Protein AF-A0AAD5CTZ0-F1 (afdb_monomer)

Sequence (70 aa):
MASKRILKELKDLQKDPPTSCSAGPVAEDMFHWQATIMGPPDSPYSGGVFLVTIHFPPDYPFKPPKVTIN

Secondary structure (DSSP, 8-state):
-HHHHHHHHHHHHHHS--SSEEEEEETTEEEEEEEEEEPPTTSTTTT-EEEEEEE--TTTTTSPPEEEE-

Organism: Ambrosia artemisiifolia (NCBI:txid4212)

Nearest PDB structures (foldseek):
  8gbq-assembly1_A  TM=1.000E+00  e=1.497E-09  Homo sapiens
  5tut-assembly1_A  TM=9.921E-01  e=9.152E-10  Homo sapiens
  5fer-assembly1_E  TM=9.803E-01  e=1.171E-09  Homo sapiens
  6sqr-assembly1_E  TM=9.964E-01  e=1.245E-09  Homo sapiens
  2yb6-assembly1_A  TM=9.583E-01  e=8.487E-07  Homo sapiens

InterPro domains:
  IPR000608 Ubiquitin-conjugating (UBC), catalytic core domain [PF00179] (5-69)
  IPR000608 Ubiquitin-conjugating (UBC), catalytic core domain [PS50127] (1-70)
  IPR016135 Ubiquitin-conjugating enzyme/RWD-like [G3DSA:3.10.110.10] (1-70)
  IPR016135 Ubiquitin-conjugating enzyme/RWD-like [SSF54495] (2-68)
  IPR050113 Ubiquitin-conjugating enzyme E2-like [PTHR2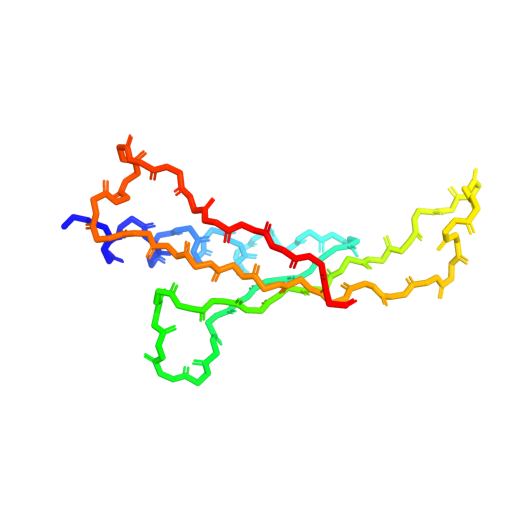4067] (2-68)

Structure (mmCIF, N/CA/C/O backbone):
data_AF-A0AAD5CTZ0-F1
#
_entry.id   AF-A0AAD5CTZ0-F1
#
loop_
_atom_site.group_PDB
_atom_site.id
_atom_site.type_symbol
_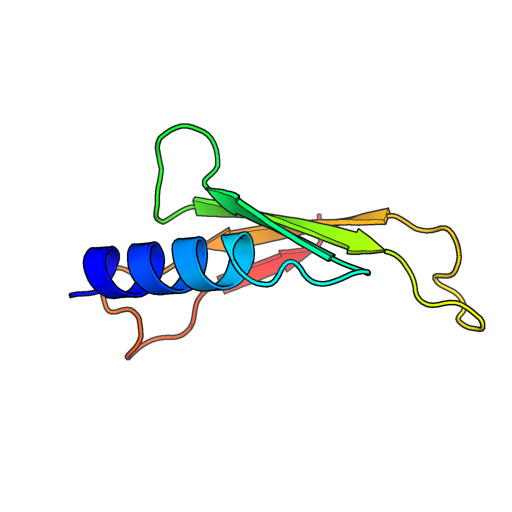atom_site.label_atom_id
_atom_site.label_alt_id
_atom_site.label_comp_id
_atom_site.label_asym_id
_atom_site.label_entity_id
_atom_site.label_seq_id
_atom_site.pdbx_PDB_ins_code
_atom_site.Cartn_x
_atom_site.Cartn_y
_atom_site.Cartn_z
_atom_site.occupancy
_atom_site.B_iso_or_equiv
_atom_site.auth_seq_id
_atom_site.auth_comp_id
_atom_site.auth_asym_id
_atom_site.auth_atom_id
_atom_site.pdbx_PDB_model_num
ATOM 1 N N . MET A 1 1 ? -6.707 3.625 19.533 1.00 82.44 1 MET A N 1
ATOM 2 C CA . MET A 1 1 ? -5.386 4.239 19.251 1.00 82.44 1 MET A CA 1
ATOM 3 C C . MET A 1 1 ? -4.996 4.047 17.790 1.00 82.44 1 MET A C 1
ATOM 5 O O . MET A 1 1 ? -4.643 5.041 17.168 1.00 82.44 1 MET A O 1
ATOM 9 N N . ALA A 1 2 ? -5.175 2.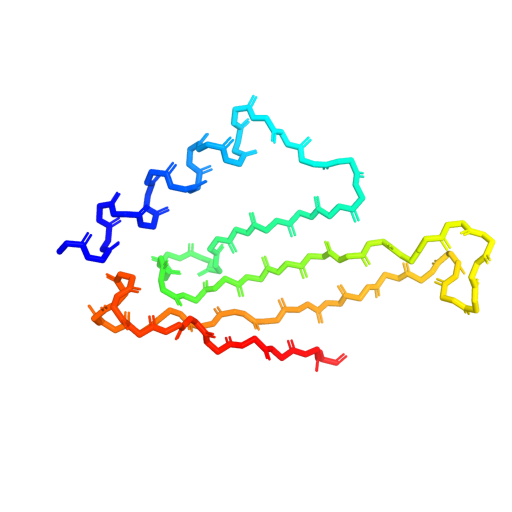840 17.233 1.00 93.19 2 ALA A N 1
ATOM 10 C CA . ALA A 1 2 ? -4.963 2.535 15.814 1.00 93.19 2 ALA A CA 1
ATOM 11 C C . ALA A 1 2 ? -5.603 3.549 14.854 1.00 93.19 2 ALA A C 1
ATOM 13 O O . ALA A 1 2 ? -4.885 4.184 14.095 1.00 93.19 2 ALA A O 1
ATOM 14 N N . SER A 1 3 ? -6.907 3.828 14.962 1.00 95.75 3 SER A N 1
ATOM 15 C CA . SER A 1 3 ? -7.582 4.773 14.052 1.00 95.75 3 SER A CA 1
ATOM 16 C C . SER A 1 3 ? -6.979 6.183 14.083 1.00 95.75 3 SER A C 1
ATOM 18 O O . SER A 1 3 ? -6.790 6.794 13.039 1.00 95.75 3 SER A O 1
ATOM 20 N N . LYS A 1 4 ? -6.615 6.697 15.271 1.00 96.75 4 LYS A N 1
ATOM 21 C CA . LYS A 1 4 ? -5.944 8.007 15.396 1.00 96.75 4 LYS A CA 1
ATOM 22 C C . LYS A 1 4 ? -4.566 7.994 14.730 1.00 96.75 4 LYS A C 1
ATOM 24 O O . LYS A 1 4 ? -4.186 8.986 14.117 1.00 96.75 4 LYS A O 1
ATOM 29 N N . ARG A 1 5 ? -3.830 6.886 14.859 1.00 97.94 5 ARG A N 1
ATOM 30 C CA . ARG A 1 5 ? -2.523 6.701 14.226 1.00 97.94 5 ARG A CA 1
ATOM 31 C C . ARG A 1 5 ? -2.648 6.637 12.701 1.00 97.94 5 ARG A C 1
ATOM 33 O O . ARG A 1 5 ? -1.962 7.397 12.032 1.00 97.94 5 ARG A O 1
ATOM 40 N N . ILE A 1 6 ? -3.562 5.822 12.179 1.00 97.94 6 ILE A N 1
ATOM 41 C CA . ILE A 1 6 ? -3.813 5.675 10.737 1.00 97.94 6 ILE A CA 1
ATOM 42 C C . ILE A 1 6 ? -4.270 7.008 10.124 1.00 97.94 6 ILE A C 1
ATOM 44 O O . ILE A 1 6 ? -3.751 7.429 9.098 1.00 97.94 6 ILE A O 1
ATOM 48 N N . LEU A 1 7 ? -5.178 7.737 10.786 1.00 97.19 7 LEU A N 1
ATOM 49 C CA . LEU A 1 7 ? -5.603 9.070 10.339 1.00 97.19 7 LEU A CA 1
ATOM 50 C C . LEU A 1 7 ? -4.454 10.081 10.312 1.00 97.19 7 LEU A C 1
ATOM 52 O O . LEU A 1 7 ? -4.432 10.959 9.452 1.00 97.19 7 LEU A O 1
ATOM 56 N N . LYS A 1 8 ? -3.517 9.994 11.263 1.00 97.75 8 LYS A N 1
ATOM 57 C CA . LYS A 1 8 ? -2.324 10.842 11.263 1.00 97.75 8 LYS A CA 1
ATOM 58 C C . LYS A 1 8 ? -1.428 10.521 10.067 1.00 97.75 8 LYS A C 1
ATOM 60 O O . LYS A 1 8 ? -1.031 11.445 9.373 1.00 97.75 8 LYS A O 1
ATOM 65 N N . GLU A 1 9 ? -1.166 9.245 9.801 1.00 97.75 9 GLU A N 1
ATOM 66 C CA . GLU A 1 9 ? -0.346 8.826 8.657 1.00 97.75 9 GLU A CA 1
ATOM 67 C C . GLU A 1 9 ? -0.989 9.183 7.317 1.00 97.75 9 GLU A C 1
ATOM 69 O O . GLU A 1 9 ? -0.296 9.663 6.427 1.00 97.75 9 GLU A O 1
ATOM 74 N N . LEU A 1 10 ? -2.314 9.057 7.193 1.00 97.44 10 LEU A N 1
ATOM 75 C CA . LEU A 1 10 ? -3.039 9.513 6.006 1.00 97.44 10 LEU A CA 1
ATOM 76 C C . LEU A 1 10 ? -2.848 11.017 5.772 1.00 97.44 10 LEU A C 1
ATOM 78 O O . LEU A 1 10 ? -2.575 11.438 4.653 1.00 97.44 10 LEU A O 1
ATOM 82 N N . LYS A 1 11 ? -2.961 11.832 6.827 1.00 97.50 11 LYS A N 1
ATOM 83 C CA . LYS A 1 11 ? -2.720 13.280 6.731 1.00 97.50 11 LYS A CA 1
ATOM 84 C C . LYS A 1 11 ? -1.274 13.598 6.373 1.00 97.50 11 LYS A C 1
ATOM 86 O O . LYS A 1 11 ? -1.040 14.523 5.603 1.00 97.50 11 LYS A O 1
ATOM 91 N N . ASP A 1 12 ? -0.324 12.856 6.931 1.00 97.25 12 ASP A N 1
ATOM 92 C CA . ASP A 1 12 ? 1.097 13.048 6.654 1.00 97.25 12 ASP A CA 1
ATOM 93 C C . ASP A 1 12 ? 1.402 12.692 5.175 1.00 97.25 12 ASP A C 1
ATOM 95 O O . ASP A 1 12 ? 2.047 13.486 4.494 1.00 97.25 12 ASP A O 1
ATOM 99 N N . LEU A 1 13 ? 0.820 11.611 4.631 1.00 96.00 13 LEU A N 1
ATOM 100 C CA . LEU A 1 13 ? 0.887 11.258 3.200 1.00 96.00 13 LEU A CA 1
ATOM 101 C C . LEU A 1 13 ? 0.224 12.296 2.283 1.00 96.00 13 LEU A C 1
ATOM 103 O O . LEU A 1 13 ? 0.720 12.566 1.197 1.00 96.00 13 LEU A O 1
ATOM 107 N N . GLN A 1 14 ? -0.902 12.879 2.697 1.00 94.44 14 GLN A N 1
ATOM 108 C CA . GLN A 1 14 ? -1.574 13.934 1.928 1.00 94.44 14 GLN A CA 1
ATOM 109 C C . GLN A 1 14 ? -0.792 15.250 1.935 1.00 94.44 14 GLN A C 1
ATOM 111 O O . GLN A 1 14 ? -0.868 16.019 0.979 1.00 94.44 14 GLN A O 1
ATOM 116 N N . LYS A 1 15 ? -0.072 15.529 3.025 1.00 97.19 15 LYS A N 1
ATOM 117 C CA . LYS A 1 15 ? 0.734 16.739 3.180 1.00 97.19 15 LYS A CA 1
ATOM 118 C C . LYS A 1 15 ? 2.016 16.683 2.351 1.00 97.19 15 LYS A C 1
ATOM 120 O O . LYS A 1 15 ? 2.427 17.718 1.835 1.00 97.19 15 LYS A O 1
ATOM 125 N N . ASP A 1 16 ? 2.636 15.512 2.261 1.00 95.31 16 ASP A N 1
ATOM 126 C CA . ASP A 1 16 ? 3.874 15.285 1.513 1.00 95.31 16 ASP A CA 1
ATOM 127 C C . ASP A 1 16 ? 3.740 14.020 0.644 1.00 95.31 16 ASP A C 1
ATOM 129 O O . ASP A 1 16 ? 4.164 12.931 1.048 1.00 95.31 16 ASP A O 1
ATOM 133 N N . PRO A 1 17 ? 3.054 14.123 -0.511 1.00 92.94 17 PRO A N 1
ATOM 134 C CA . PRO A 1 17 ? 2.757 12.966 -1.342 1.00 92.94 17 PRO A CA 1
ATOM 135 C C . PRO A 1 17 ? 4.028 12.427 -2.021 1.00 92.94 17 PRO A C 1
ATOM 137 O O . PRO A 1 17 ? 4.735 13.183 -2.695 1.00 92.94 17 PRO A O 1
ATOM 140 N N . PRO A 1 18 ? 4.314 11.116 -1.916 1.00 93.12 18 PRO A N 1
ATOM 141 C CA . PRO A 1 18 ? 5.459 10.522 -2.593 1.00 93.12 18 PRO A CA 1
ATOM 142 C C . PRO A 1 18 ? 5.276 10.526 -4.118 1.00 93.12 18 PRO A C 1
ATOM 144 O O . PRO A 1 18 ? 4.175 10.377 -4.639 1.00 93.12 18 PRO A O 1
ATOM 147 N N . THR A 1 19 ? 6.375 10.673 -4.859 1.00 91.81 19 THR A N 1
ATOM 148 C CA . THR A 1 19 ? 6.327 10.837 -6.325 1.00 91.81 19 THR A CA 1
ATOM 149 C C . THR A 1 19 ? 6.022 9.539 -7.078 1.00 91.81 19 THR A C 1
ATOM 151 O O . THR A 1 19 ? 5.417 9.574 -8.146 1.00 91.81 19 THR A O 1
ATOM 154 N N . SER A 1 20 ? 6.457 8.390 -6.557 1.00 93.12 20 SER A N 1
ATOM 155 C CA . SER A 1 20 ? 6.392 7.095 -7.253 1.00 93.12 20 SER A CA 1
ATOM 156 C C . SER A 1 20 ? 5.370 6.122 -6.668 1.00 93.12 20 SER A C 1
ATOM 158 O O . SER A 1 20 ? 5.232 5.005 -7.169 1.00 93.12 20 SER A O 1
ATOM 160 N N . CYS A 1 21 ? 4.639 6.511 -5.627 1.00 95.06 21 CYS A N 1
ATOM 161 C CA . CYS A 1 21 ? 3.560 5.699 -5.089 1.00 95.06 21 CYS A CA 1
ATOM 162 C C . CYS A 1 21 ? 2.419 6.557 -4.547 1.00 95.06 21 CYS A C 1
ATOM 164 O O . CYS A 1 21 ? 2.573 7.745 -4.296 1.00 95.06 21 CYS A O 1
ATOM 166 N N . SER A 1 22 ? 1.253 5.946 -4.378 1.00 95.88 22 SER A N 1
ATOM 167 C CA . SER A 1 22 ? 0.120 6.547 -3.678 1.00 95.88 22 SER A CA 1
ATOM 168 C C . SER A 1 22 ? -0.532 5.495 -2.792 1.00 95.88 22 SER A C 1
ATOM 170 O O . SER A 1 22 ? -0.379 4.302 -3.053 1.00 95.88 22 SER A O 1
ATOM 172 N N . ALA A 1 23 ? -1.217 5.915 -1.732 1.00 97.31 23 ALA A N 1
ATOM 173 C CA . ALA A 1 23 ? -1.945 5.015 -0.848 1.00 97.31 23 ALA A CA 1
ATOM 174 C C . ALA A 1 23 ? -3.101 5.747 -0.161 1.00 97.31 23 ALA A C 1
ATOM 176 O O . ALA A 1 23 ? -2.979 6.924 0.179 1.00 97.31 23 ALA A O 1
ATOM 177 N N . GLY A 1 24 ? -4.206 5.045 0.076 1.00 97.31 24 GLY A N 1
ATOM 178 C CA . GLY A 1 24 ? -5.345 5.586 0.810 1.00 97.31 24 GLY A CA 1
ATOM 179 C C . GLY A 1 24 ? -6.405 4.533 1.132 1.00 97.31 24 GLY A C 1
ATOM 180 O O . GLY A 1 24 ? -6.335 3.414 0.618 1.00 97.31 24 GLY A O 1
ATOM 181 N N . PRO A 1 25 ? -7.377 4.875 1.995 1.00 97.69 25 PRO A N 1
ATOM 182 C CA . PRO A 1 25 ? -8.450 3.967 2.379 1.00 97.69 25 PRO A CA 1
ATOM 183 C C . PRO A 1 25 ? -9.348 3.611 1.193 1.00 97.69 25 PRO A C 1
ATOM 185 O O . PRO A 1 25 ? -9.613 4.435 0.315 1.00 97.69 25 PRO A O 1
ATOM 188 N N . VAL A 1 26 ? -9.834 2.374 1.188 1.00 96.44 26 VAL A N 1
ATOM 189 C CA . VAL A 1 26 ? -10.833 1.893 0.237 1.00 96.44 26 VAL A CA 1
ATOM 190 C C . VAL A 1 26 ? -12.210 2.257 0.780 1.00 96.44 26 VAL A C 1
ATOM 192 O O . VAL A 1 26 ? -12.640 1.740 1.810 1.00 96.44 26 VAL A O 1
ATOM 195 N N . ALA A 1 27 ? -12.913 3.140 0.068 1.00 93.19 27 ALA A N 1
ATOM 196 C CA . ALA A 1 27 ? -14.210 3.668 0.490 1.00 93.19 27 ALA A CA 1
ATOM 197 C C . ALA A 1 27 ? -14.155 4.246 1.923 1.00 93.19 27 ALA A C 1
ATOM 199 O O . ALA A 1 27 ? -13.338 5.121 2.204 1.00 93.19 27 ALA A O 1
ATOM 200 N N . GLU A 1 28 ? -15.025 3.779 2.820 1.00 92.31 28 GLU A N 1
ATOM 201 C CA . GLU A 1 28 ? -15.123 4.258 4.205 1.00 92.31 28 GLU A CA 1
ATOM 202 C C . GLU A 1 28 ? -14.308 3.410 5.202 1.00 92.31 28 GLU A C 1
ATOM 204 O O . GLU A 1 28 ? -14.238 3.745 6.388 1.00 92.31 28 GLU A O 1
ATOM 209 N N . ASP A 1 29 ? -13.663 2.324 4.751 1.00 95.88 29 ASP A N 1
ATOM 210 C CA . ASP A 1 29 ? -12.877 1.454 5.628 1.00 95.88 29 ASP A CA 1
ATOM 211 C C . ASP A 1 29 ? -11.457 1.998 5.829 1.00 95.88 29 ASP A C 1
ATOM 213 O O . ASP A 1 29 ? -10.534 1.775 5.047 1.00 95.88 29 ASP A O 1
ATOM 217 N N . MET A 1 30 ? -11.259 2.685 6.952 1.00 96.31 30 MET A N 1
ATOM 218 C CA . MET A 1 30 ? -9.959 3.235 7.337 1.00 96.31 30 MET A CA 1
ATOM 219 C C . MET A 1 30 ? -8.878 2.177 7.609 1.00 96.31 30 MET A C 1
ATOM 221 O O . MET A 1 30 ? -7.706 2.545 7.667 1.00 96.31 30 MET A O 1
ATOM 225 N N . PHE A 1 31 ? -9.230 0.902 7.801 1.00 97.94 31 PHE A N 1
ATOM 226 C CA . PHE A 1 31 ? -8.286 -0.189 8.063 1.00 97.94 31 PHE A CA 1
ATOM 227 C C . PHE A 1 31 ? -7.962 -1.016 6.814 1.00 97.94 31 PHE A C 1
ATOM 229 O O . PHE A 1 31 ? -7.056 -1.850 6.871 1.00 97.94 31 PHE A O 1
ATOM 236 N N . HIS A 1 32 ? -8.627 -0.758 5.688 1.00 98.19 32 HIS A N 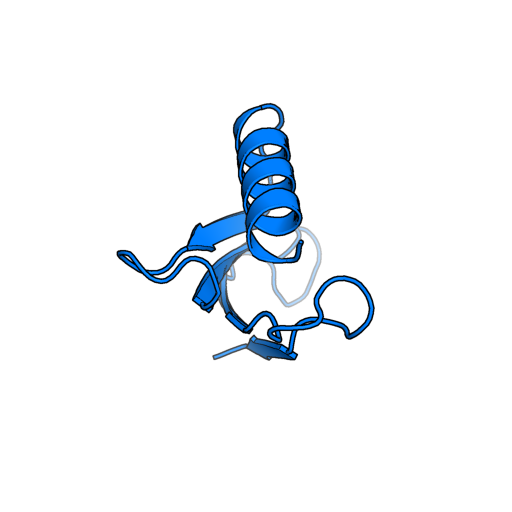1
ATOM 237 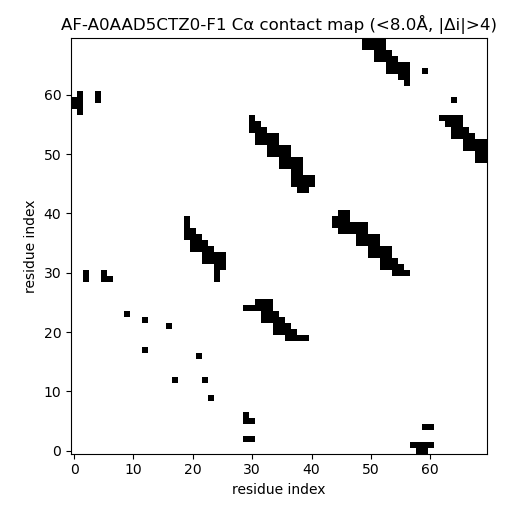C CA . HIS A 1 32 ? -8.335 -1.369 4.398 1.00 98.19 32 HIS A CA 1
ATOM 238 C C . HIS A 1 32 ? -7.920 -0.289 3.407 1.00 98.19 32 HIS A C 1
ATOM 240 O O . HIS A 1 32 ? -8.706 0.571 3.026 1.00 98.19 32 HIS A O 1
ATOM 246 N N . TRP A 1 33 ? -6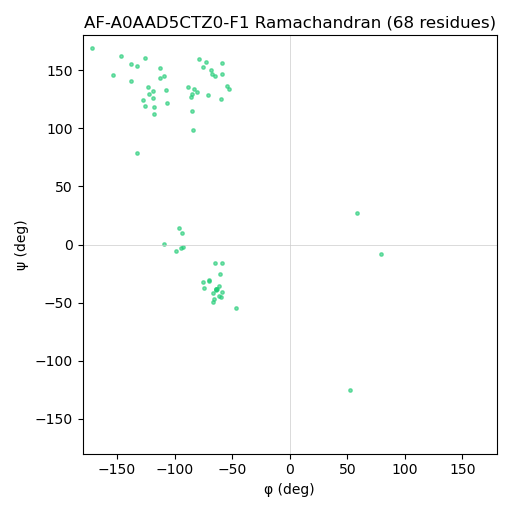.660 -0.316 2.995 1.00 98.06 33 TRP A N 1
ATOM 247 C CA . TRP A 1 33 ? -6.112 0.623 2.030 1.00 98.06 33 TRP A CA 1
ATOM 248 C C . TRP A 1 33 ? -5.745 -0.061 0.720 1.00 98.06 33 TRP A C 1
ATOM 250 O O . TRP A 1 33 ? -5.360 -1.233 0.683 1.00 98.06 33 TRP A O 1
ATOM 260 N N . GLN A 1 34 ? -5.806 0.724 -0.349 1.00 98.12 34 GLN A N 1
ATOM 261 C CA . GLN A 1 34 ? -5.210 0.402 -1.632 1.00 98.12 34 GLN A CA 1
ATOM 262 C C . GLN A 1 34 ? -4.070 1.378 -1.905 1.00 98.12 34 GLN A C 1
ATOM 264 O O . GLN A 1 34 ? -4.135 2.558 -1.556 1.00 98.12 34 GLN A O 1
ATOM 269 N N . ALA A 1 35 ? -3.014 0.865 -2.518 1.00 97.69 35 ALA A N 1
ATOM 270 C CA . ALA A 1 35 ? -1.860 1.631 -2.927 1.00 97.69 35 ALA A CA 1
ATOM 271 C C . ALA A 1 35 ? -1.465 1.291 -4.365 1.00 97.69 35 ALA A C 1
ATOM 273 O O . ALA A 1 35 ? -1.717 0.193 -4.863 1.00 97.69 35 ALA A O 1
ATOM 274 N N . THR A 1 36 ? -0.833 2.252 -5.025 1.00 96.94 36 THR A N 1
ATOM 275 C CA . THR A 1 36 ? -0.251 2.098 -6.357 1.00 96.94 36 THR A CA 1
ATOM 276 C C . THR A 1 36 ? 1.243 2.341 -6.254 1.00 96.94 36 THR A C 1
ATOM 278 O O . THR A 1 36 ? 1.650 3.351 -5.681 1.00 96.94 36 THR A O 1
ATOM 281 N N . ILE A 1 37 ? 2.064 1.472 -6.833 1.00 97.06 37 ILE A N 1
ATOM 282 C CA . ILE A 1 37 ? 3.512 1.676 -6.930 1.00 97.06 37 ILE A CA 1
ATOM 283 C C . ILE A 1 37 ? 3.891 1.725 -8.405 1.00 97.06 37 ILE A C 1
ATOM 285 O O . ILE A 1 37 ? 3.564 0.813 -9.164 1.00 97.06 37 ILE A O 1
ATOM 289 N N . MET A 1 38 ? 4.581 2.788 -8.803 1.00 97.31 38 MET A N 1
ATOM 290 C CA . MET A 1 38 ? 5.163 2.917 -10.132 1.00 97.31 38 MET A CA 1
ATOM 291 C C . MET A 1 38 ? 6.474 2.139 -10.182 1.00 97.31 38 MET A C 1
ATOM 293 O O . MET A 1 38 ? 7.333 2.285 -9.309 1.00 97.31 38 MET A O 1
ATOM 297 N N . GLY A 1 39 ? 6.639 1.325 -11.218 1.00 96.94 39 GLY A N 1
ATOM 298 C CA . GLY A 1 39 ? 7.879 0.615 -11.478 1.00 96.94 39 GLY A CA 1
ATOM 299 C C . GLY A 1 39 ? 9.048 1.587 -11.676 1.00 96.94 39 GLY A C 1
ATOM 300 O O . GLY A 1 39 ? 8.946 2.472 -12.532 1.00 96.94 39 GLY A O 1
ATOM 301 N N . PRO A 1 40 ? 10.153 1.453 -10.920 1.00 96.12 40 PRO A N 1
ATOM 302 C CA . PRO A 1 40 ? 11.279 2.374 -11.023 1.00 96.12 40 PRO A CA 1
ATOM 303 C C . PRO A 1 40 ? 11.881 2.412 -12.436 1.00 96.12 40 PRO A C 1
ATOM 305 O O . PRO A 1 40 ? 11.913 1.371 -13.111 1.00 96.12 40 PRO A O 1
ATOM 308 N N . PRO A 1 41 ? 12.400 3.573 -12.885 1.00 95.50 41 PRO A N 1
ATOM 309 C CA . PRO A 1 41 ? 13.222 3.627 -14.089 1.00 95.50 41 PRO A CA 1
ATOM 310 C C . PRO A 1 41 ? 14.448 2.720 -13.931 1.00 95.50 41 PRO A C 1
ATOM 312 O O . PRO A 1 41 ? 14.850 2.392 -12.815 1.00 95.50 41 PRO A O 1
ATOM 315 N N . ASP A 1 42 ? 15.003 2.280 -15.058 1.00 95.75 42 ASP A N 1
ATOM 316 C CA . ASP A 1 42 ? 16.202 1.432 -15.103 1.00 95.75 42 ASP A CA 1
ATOM 317 C C . ASP A 1 42 ? 16.066 0.098 -14.341 1.00 95.75 42 ASP A C 1
ATOM 319 O O . ASP A 1 42 ? 17.044 -0.500 -13.893 1.00 95.75 42 ASP A O 1
ATOM 323 N N . SER A 1 43 ? 14.833 -0.399 -14.216 1.00 97.06 43 SER A N 1
ATOM 324 C CA . SER A 1 43 ? 14.519 -1.709 -13.647 1.00 97.06 43 SER A CA 1
ATOM 325 C C . SER A 1 43 ? 13.668 -2.541 -14.614 1.00 97.06 43 SER A C 1
ATOM 327 O O . SER A 1 43 ? 12.980 -1.971 -15.466 1.00 97.06 43 SER A O 1
ATOM 329 N N . PRO A 1 44 ? 13.615 -3.878 -14.462 1.00 98.00 44 PRO A N 1
ATOM 330 C CA . PRO A 1 44 ? 12.701 -4.728 -15.235 1.00 98.00 44 PRO A CA 1
ATOM 331 C C . PRO A 1 44 ? 11.217 -4.378 -15.059 1.00 98.00 44 PRO A C 1
ATOM 333 O O . PRO A 1 44 ? 10.381 -4.814 -15.843 1.00 98.00 44 PRO A O 1
ATOM 336 N N . TYR A 1 45 ? 10.889 -3.610 -14.019 1.00 96.69 45 TYR A N 1
ATOM 337 C CA . TYR A 1 45 ? 9.534 -3.181 -13.701 1.00 96.69 45 TYR A CA 1
ATOM 338 C C . TYR A 1 45 ? 9.189 -1.819 -14.308 1.00 96.69 45 TYR A C 1
ATOM 340 O O . TYR A 1 45 ? 8.066 -1.355 -14.125 1.00 96.69 45 TYR A O 1
ATOM 348 N N . SER A 1 46 ? 10.133 -1.162 -14.992 1.00 97.56 46 SER A N 1
ATOM 349 C CA . SER A 1 46 ? 9.945 0.172 -15.563 1.00 97.56 46 SER A CA 1
ATOM 350 C C . SER A 1 46 ? 8.691 0.246 -16.441 1.00 97.56 46 SER A C 1
ATOM 352 O O . SER A 1 46 ? 8.425 -0.642 -17.249 1.00 97.56 46 SER A O 1
ATOM 354 N N . GLY A 1 47 ? 7.893 1.299 -16.244 1.00 95.38 47 GLY A N 1
ATOM 355 C CA . GLY A 1 47 ? 6.598 1.481 -16.910 1.00 95.38 47 GLY A CA 1
ATOM 356 C C . GLY A 1 47 ? 5.440 0.672 -16.308 1.00 95.38 47 GLY A C 1
ATOM 357 O O . GLY A 1 47 ? 4.291 0.893 -16.684 1.00 95.38 47 GLY A O 1
ATOM 358 N N . GLY A 1 48 ? 5.709 -0.230 -15.360 1.00 96.50 48 GLY A N 1
ATOM 359 C CA . GLY A 1 48 ? 4.689 -0.990 -14.642 1.00 96.50 48 GLY A CA 1
ATOM 360 C C . GLY A 1 48 ? 3.949 -0.167 -13.585 1.00 96.50 48 GLY A C 1
ATOM 361 O O . GLY A 1 48 ? 4.497 0.771 -13.002 1.00 96.50 48 GLY A O 1
ATOM 362 N N . VAL A 1 49 ? 2.708 -0.566 -13.303 1.00 96.50 49 VAL A N 1
ATOM 363 C CA . VAL A 1 49 ? 1.896 -0.056 -12.190 1.00 96.50 49 VAL A CA 1
ATOM 364 C C . VAL A 1 49 ? 1.436 -1.248 -11.364 1.00 96.50 49 VAL A C 1
ATOM 366 O O . VAL A 1 49 ? 0.738 -2.124 -11.870 1.00 96.50 49 VAL A O 1
ATOM 369 N N . PHE A 1 50 ? 1.826 -1.280 -10.095 1.00 97.25 50 PHE A N 1
ATOM 370 C CA . PHE A 1 50 ? 1.538 -2.387 -9.189 1.00 97.25 50 PHE A CA 1
ATOM 371 C C . PHE A 1 50 ? 0.470 -1.965 -8.190 1.00 97.25 50 PHE A C 1
ATOM 373 O O . PHE A 1 50 ? 0.655 -0.994 -7.451 1.00 97.25 50 PHE A O 1
ATOM 380 N N . LEU A 1 51 ? -0.645 -2.694 -8.173 1.00 97.56 51 LEU A N 1
ATOM 381 C CA . LEU A 1 51 ? -1.703 -2.504 -7.189 1.00 97.56 51 LEU A CA 1
ATOM 382 C C . LEU A 1 51 ? -1.377 -3.298 -5.929 1.00 97.56 51 LEU A C 1
ATOM 384 O O . LEU A 1 51 ? -1.090 -4.494 -5.976 1.00 97.56 51 LEU A O 1
ATOM 388 N N . VAL A 1 52 ? -1.444 -2.615 -4.796 1.00 98.12 52 VAL A N 1
ATOM 389 C CA . VAL A 1 52 ? -1.111 -3.161 -3.487 1.00 98.12 52 VAL A CA 1
ATOM 390 C C . VAL A 1 52 ? -2.306 -2.998 -2.565 1.00 98.12 52 VAL A C 1
ATOM 392 O O . VAL A 1 52 ? -2.925 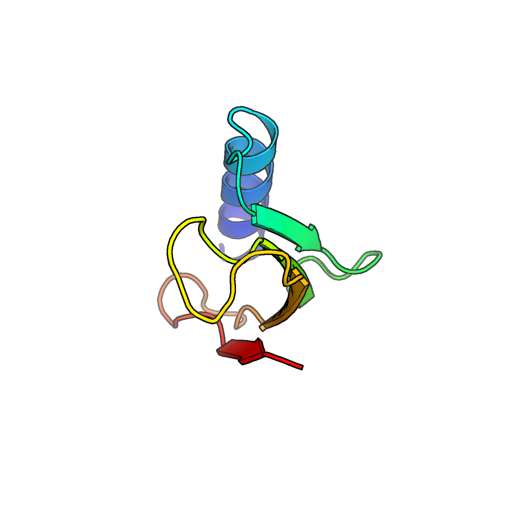-1.937 -2.503 1.00 98.12 52 VAL A O 1
ATOM 395 N N . THR A 1 53 ? -2.610 -4.048 -1.819 1.00 98.25 53 THR A N 1
ATOM 396 C CA . THR A 1 53 ? -3.647 -4.060 -0.793 1.00 98.25 53 THR A CA 1
ATOM 397 C C . THR A 1 53 ? -2.993 -4.087 0.584 1.00 98.25 53 THR A C 1
ATOM 399 O O . THR A 1 53 ? -2.071 -4.866 0.834 1.00 98.25 53 THR A O 1
ATOM 402 N N . ILE A 1 54 ? -3.470 -3.233 1.489 1.00 98.50 54 ILE A N 1
ATOM 403 C CA . ILE A 1 54 ? -2.920 -3.043 2.833 1.00 98.50 54 ILE A CA 1
ATOM 404 C C . ILE A 1 54 ? -4.057 -3.189 3.847 1.00 98.50 54 ILE A C 1
ATOM 406 O O . ILE A 1 54 ? -5.048 -2.470 3.778 1.00 98.50 54 ILE A O 1
ATOM 410 N N . HIS A 1 55 ? -3.903 -4.092 4.813 1.00 98.50 55 HIS A N 1
ATOM 411 C CA . HIS A 1 55 ? -4.850 -4.277 5.913 1.00 98.50 55 HIS A CA 1
ATOM 412 C C . HIS A 1 55 ? -4.178 -3.978 7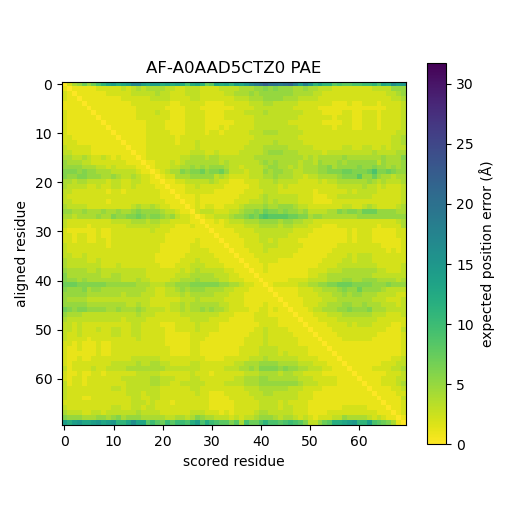.250 1.00 98.50 55 HIS A C 1
ATOM 414 O O . HIS A 1 55 ? -3.235 -4.665 7.651 1.00 98.50 55 HIS A O 1
ATOM 420 N N . PHE A 1 56 ? -4.678 -2.972 7.958 1.00 98.44 56 PHE A N 1
ATOM 421 C CA . PHE A 1 56 ? -4.213 -2.617 9.292 1.00 98.44 56 PHE A CA 1
ATOM 422 C C . PHE A 1 56 ? -4.903 -3.494 10.344 1.00 98.44 56 PHE A C 1
ATOM 424 O O . PHE A 1 56 ? -6.126 -3.643 10.310 1.00 98.44 56 PHE A O 1
ATOM 431 N N . PRO A 1 57 ? -4.168 -4.058 11.315 1.00 97.81 57 PRO A N 1
ATOM 432 C CA . PRO A 1 57 ? -4.792 -4.776 12.412 1.00 97.81 57 PRO A CA 1
ATOM 433 C C . PRO A 1 57 ? -5.351 -3.800 13.472 1.00 97.81 57 PRO A C 1
ATOM 435 O O . PRO A 1 57 ? -4.899 -2.653 13.571 1.00 97.81 57 PRO A O 1
ATOM 438 N N . PRO A 1 58 ? -6.296 -4.237 14.326 1.00 95.94 58 PRO A N 1
ATOM 439 C CA . PRO A 1 58 ? -6.883 -3.386 15.369 1.00 95.94 58 PRO A CA 1
ATOM 440 C C . PRO A 1 58 ? -5.878 -2.845 16.400 1.00 95.94 58 PRO A C 1
ATOM 442 O O . PRO A 1 58 ? -6.107 -1.798 17.008 1.00 95.94 58 PRO A O 1
ATOM 445 N N . ASP A 1 59 ? -4.767 -3.551 16.600 1.00 96.56 59 ASP A N 1
ATOM 446 C CA . ASP A 1 59 ? -3.675 -3.217 17.515 1.00 96.56 59 ASP A CA 1
ATOM 447 C C . ASP A 1 59 ? -2.509 -2.483 16.832 1.00 96.56 59 ASP A C 1
ATOM 449 O O . ASP A 1 59 ? -1.444 -2.313 17.427 1.00 96.56 59 ASP A O 1
ATOM 453 N N . TYR A 1 60 ? -2.704 -1.970 15.613 1.00 97.62 60 TYR A N 1
ATOM 454 C CA . TYR A 1 60 ? -1.752 -1.062 14.975 1.00 97.62 60 TYR A CA 1
ATOM 455 C C . TYR A 1 60 ? -1.459 0.161 15.879 1.00 97.62 60 TYR A C 1
ATOM 457 O O . TYR A 1 60 ? -2.389 0.741 16.457 1.00 97.62 60 TYR A O 1
ATOM 465 N N . PRO A 1 61 ? -0.193 0.600 16.029 1.00 96.94 61 PRO A N 1
ATOM 466 C CA . PRO A 1 61 ? 1.015 0.159 15.322 1.00 96.94 61 PRO A CA 1
ATOM 467 C C . PRO A 1 61 ? 1.822 -0.953 16.016 1.00 96.94 61 PRO A C 1
ATOM 469 O O . PRO A 1 61 ? 2.938 -1.233 15.590 1.00 96.94 61 PRO A O 1
ATOM 472 N N . PHE A 1 62 ? 1.308 -1.581 17.080 1.00 97.62 62 PHE A N 1
ATOM 473 C CA . PHE A 1 62 ? 2.035 -2.637 17.800 1.00 97.62 62 PHE A CA 1
ATOM 474 C C . PHE A 1 62 ? 2.158 -3.930 16.988 1.00 97.62 62 PHE A C 1
ATOM 476 O O . PHE A 1 62 ? 3.151 -4.642 17.124 1.00 97.62 62 PHE A O 1
ATOM 483 N N . LYS A 1 63 ? 1.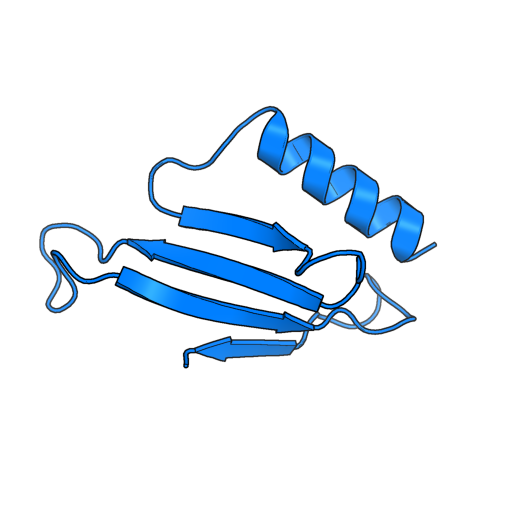177 -4.211 16.122 1.00 97.56 63 LYS A N 1
ATOM 484 C CA . LYS A 1 63 ? 1.304 -5.205 15.051 1.00 97.56 63 LYS A CA 1
ATOM 485 C C . LYS A 1 63 ? 1.368 -4.527 13.683 1.00 97.56 63 LYS A C 1
ATOM 487 O O . LYS A 1 63 ? 0.702 -3.507 13.486 1.00 97.56 63 LYS A O 1
ATOM 492 N N . PRO A 1 64 ? 2.145 -5.084 12.738 1.00 97.81 64 PRO A N 1
ATOM 493 C CA . PRO A 1 64 ? 2.301 -4.506 11.411 1.00 97.81 64 PRO A CA 1
ATOM 494 C C . PRO A 1 64 ? 1.039 -4.696 10.554 1.00 97.81 64 PRO A C 1
ATOM 496 O O . PRO A 1 64 ? 0.274 -5.638 10.785 1.00 97.81 64 PRO A O 1
ATOM 499 N N . PRO A 1 65 ? 0.832 -3.847 9.533 1.00 98.19 65 PRO A N 1
ATOM 500 C CA . PRO A 1 65 ? -0.180 -4.098 8.521 1.00 98.19 65 PRO A CA 1
ATOM 501 C C . PRO A 1 65 ? 0.212 -5.302 7.657 1.00 98.19 65 PRO A C 1
ATOM 503 O O . PRO A 1 65 ? 1.393 -5.571 7.426 1.00 98.19 65 PRO A O 1
ATOM 506 N N . LYS A 1 66 ? -0.788 -6.015 7.138 1.00 98.31 66 LYS A N 1
ATOM 507 C CA . LYS A 1 66 ? -0.594 -7.032 6.102 1.00 98.31 66 LYS A CA 1
ATOM 508 C C . LYS A 1 66 ? -0.611 -6.355 4.736 1.00 98.31 66 LYS A C 1
ATOM 510 O O . LYS A 1 66 ? -1.570 -5.655 4.428 1.00 98.31 66 LYS A O 1
ATOM 515 N N . VAL A 1 67 ? 0.419 -6.590 3.929 1.00 98.12 67 VAL A N 1
ATOM 516 C CA . VAL A 1 67 ? 0.591 -5.978 2.604 1.00 98.12 67 VAL A CA 1
ATOM 517 C C . VAL A 1 67 ? 0.707 -7.078 1.551 1.00 98.12 67 VAL A C 1
ATOM 519 O O . VAL A 1 67 ? 1.491 -8.009 1.730 1.00 98.12 67 VAL A O 1
ATOM 522 N N . THR A 1 68 ? -0.069 -6.991 0.473 1.00 97.75 68 THR A N 1
ATOM 523 C CA . THR A 1 68 ? -0.058 -7.957 -0.639 1.00 97.75 68 THR A CA 1
ATOM 524 C C . THR A 1 68 ? -0.128 -7.241 -1.982 1.00 97.75 68 THR A C 1
ATOM 526 O O . THR A 1 68 ? -0.852 -6.258 -2.115 1.00 97.75 68 THR A O 1
ATOM 529 N N . ILE A 1 69 ? 0.614 -7.738 -2.972 1.00 94.44 69 ILE A N 1
ATOM 530 C CA . ILE A 1 69 ? 0.518 -7.298 -4.372 1.00 94.44 69 ILE A CA 1
ATOM 531 C C . ILE A 1 69 ? -0.561 -8.149 -5.050 1.00 94.44 69 ILE A C 1
ATOM 533 O O . ILE A 1 69 ? -0.594 -9.360 -4.814 1.00 94.44 69 ILE A O 1
ATOM 537 N N . ASN A 1 70 ? -1.437 -7.513 -5.832 1.00 79.88 70 ASN A N 1
ATOM 538 C CA . ASN A 1 70 ? -2.474 -8.191 -6.618 1.00 79.88 70 ASN A CA 1
ATOM 539 C C . ASN A 1 70 ? -1.959 -8.647 -7.985 1.00 79.88 70 ASN A C 1
ATOM 541 O O . ASN A 1 70 ? -1.076 -7.956 -8.541 1.00 79.88 70 ASN A O 1
#

Radius of gyration: 13.21 Å; Cα contacts (8 Å, |Δi|>4): 112; chains: 1; bounding box: 31×25×36 Å

Solvent-accessible surface area (backbone atoms only — not comparable to full-atom values): 4037 Å² total; per-residue (Å²): 110,26,68,64,52,50,54,48,51,51,50,50,44,71,74,61,64,59,92,55,42,52,72,46,55,49,85,89,39,80,48,37,29,42,30,43,39,51,32,51,78,99,44,99,45,42,87,39,77,45,48,31,42,37,39,51,46,85,60,24,84,84,44,74,62,51,75,47,77,114

Foldseek 3Di:
DQLVVLVVVVVVCVVPPDDFKDKAADDPDSQKMKMWGAQDPPDPRHPHIWIKIWGHDPPPPVPGIDIDTD

Mean predicted aligned error: 2.67 Å

pLDDT: mean 96.21, std 3.04, range [79.88, 98.5]